Protein AF-A0A833JSU8-F1 (afdb_monomer)

Mean predicted aligned error: 5.04 Å

Solvent-accessible surface area (backbone atoms only — not comparable to full-atom values): 4901 Å² total; per-residue (Å²): 134,86,88,85,82,90,78,88,47,68,50,75,49,58,59,94,91,50,92,60,92,81,42,65,77,29,36,38,41,30,61,46,67,92,87,82,61,71,27,39,38,41,35,34,60,98,74,52,70,50,81,41,48,77,84,54,40,69,61,53,50,53,52,50,56,51,53,60,70,66,53,75,78,79,84,122

Nearest PDB structures (foldseek):
  8v48-assembly1_B  TM=5.747E-01  e=2.300E+00  Escherichia coli B185
  8v49-assembly1_D  TM=6.024E-01  e=4.464E+00  Escherichia coli B185
  1bo0-assembly1_A  TM=4.121E-01  e=1.919E+00  Homo sapiens
  8ux9-assembly1_C  TM=5.781E-01  e=5.349E+00  Escherichia coli B185
  8v47-assembly1_H  TM=5.309E-01  e=6.807E+00  Escherichia coli B185

Organism: Marinobacter nauticus (NCBI:txid2743)

Secondary structure (DSSP, 8-state):
-PPP-----EEEE--TT---TT-TTPEEEEEE-SSS--EEEEEETTTEEEEE-TTTHHHHHHHHHHHHHHSPP---

Foldseek 3Di:
DDDDDDDDFKDKDADPVDPDPPDQRIWMWGWDDPPPDTWIWIDGPPPDIDTGHPVCVVVVVVVVVVVVVVDDDPPD

Structure (mmCIF, N/CA/C/O backbone):
data_AF-A0A833JSU8-F1
#
_entry.id   AF-A0A833JSU8-F1
#
loop_
_atom_site.group_PDB
_atom_site.id
_atom_site.type_symbol
_atom_site.label_atom_id
_atom_site.label_alt_id
_atom_site.label_comp_id
_atom_site.label_asym_id
_atom_site.label_entity_id
_atom_site.label_seq_id
_atom_site.pdbx_PDB_ins_code
_atom_site.Cartn_x
_atom_site.Cartn_y
_atom_site.Cartn_z
_atom_site.occupancy
_atom_site.B_iso_or_equiv
_atom_site.auth_seq_id
_atom_site.auth_comp_id
_atom_site.auth_asym_id
_atom_site.auth_atom_id
_atom_site.pdbx_PDB_model_num
ATOM 1 N N . MET A 1 1 ? -5.710 -7.703 34.160 1.00 70.06 1 MET A N 1
ATOM 2 C CA . MET A 1 1 ? -4.813 -8.356 33.186 1.00 70.06 1 MET A CA 1
ATOM 3 C C . MET A 1 1 ? -5.149 -7.735 31.846 1.00 70.06 1 MET A C 1
ATOM 5 O O . MET A 1 1 ? -6.335 -7.613 31.571 1.00 70.06 1 MET A O 1
ATOM 9 N N . THR A 1 2 ? -4.171 -7.223 31.108 1.00 86.06 2 THR A N 1
ATOM 10 C CA . THR A 1 2 ? -4.434 -6.571 29.816 1.00 86.06 2 THR A CA 1
ATOM 11 C C . THR A 1 2 ? -4.327 -7.615 28.715 1.00 86.06 2 THR A C 1
ATOM 13 O O . THR A 1 2 ? -3.295 -8.278 28.623 1.00 86.06 2 THR A O 1
ATOM 16 N N . ASP A 1 3 ? -5.374 -7.758 27.905 1.00 91.81 3 ASP A N 1
ATOM 17 C CA . ASP A 1 3 ? -5.363 -8.612 26.717 1.00 91.81 3 ASP A CA 1
ATOM 18 C C . ASP A 1 3 ? -4.693 -7.873 25.552 1.00 91.81 3 ASP A C 1
ATOM 20 O O . ASP A 1 3 ? -5.023 -6.724 25.255 1.00 91.81 3 ASP A O 1
ATOM 24 N N . TYR A 1 4 ? -3.744 -8.532 24.888 1.00 93.75 4 TYR A N 1
ATOM 25 C CA . TYR A 1 4 ? -3.025 -7.987 23.735 1.00 93.75 4 TYR A CA 1
ATOM 26 C C . TYR A 1 4 ? -3.549 -8.606 22.436 1.00 93.75 4 TYR A C 1
ATOM 28 O O . TYR A 1 4 ? -3.806 -9.808 22.372 1.00 93.75 4 TYR A O 1
ATOM 36 N N . LYS A 1 5 ? -3.662 -7.798 21.374 1.00 95.75 5 LYS A N 1
ATOM 37 C CA . LYS A 1 5 ? -4.042 -8.245 20.026 1.00 95.75 5 LYS A CA 1
ATOM 38 C C . LYS A 1 5 ? -2.877 -8.056 19.059 1.00 95.75 5 LYS A C 1
ATOM 40 O O . LYS A 1 5 ? -2.285 -6.984 19.004 1.00 95.75 5 LYS A O 1
ATOM 45 N N . ILE A 1 6 ? -2.603 -9.082 18.256 1.00 95.81 6 ILE A N 1
ATOM 46 C CA . ILE A 1 6 ? -1.673 -9.005 17.125 1.00 95.81 6 ILE A CA 1
ATOM 47 C C . ILE A 1 6 ? -2.463 -8.598 15.877 1.00 95.81 6 ILE A C 1
ATOM 49 O O . ILE A 1 6 ? -3.541 -9.136 15.612 1.00 95.81 6 ILE A O 1
ATOM 53 N N . ARG A 1 7 ? -1.935 -7.641 15.111 1.00 96.94 7 ARG A N 1
ATOM 54 C CA . ARG A 1 7 ? -2.509 -7.177 13.845 1.00 96.94 7 ARG A CA 1
ATOM 55 C C . ARG A 1 7 ? -1.392 -6.935 12.839 1.00 96.94 7 ARG A C 1
ATOM 57 O O . ARG A 1 7 ? -0.430 -6.240 13.146 1.00 96.94 7 ARG A O 1
ATOM 64 N N . THR A 1 8 ? -1.558 -7.460 11.632 1.00 97.69 8 THR A N 1
ATOM 65 C CA . THR A 1 8 ? -0.719 -7.087 10.493 1.00 97.69 8 THR A CA 1
ATOM 66 C C . THR A 1 8 ? -1.137 -5.711 9.994 1.00 97.69 8 THR A C 1
ATOM 68 O O . THR A 1 8 ? -2.305 -5.500 9.668 1.00 97.69 8 THR A O 1
ATOM 71 N N . THR A 1 9 ? -0.186 -4.7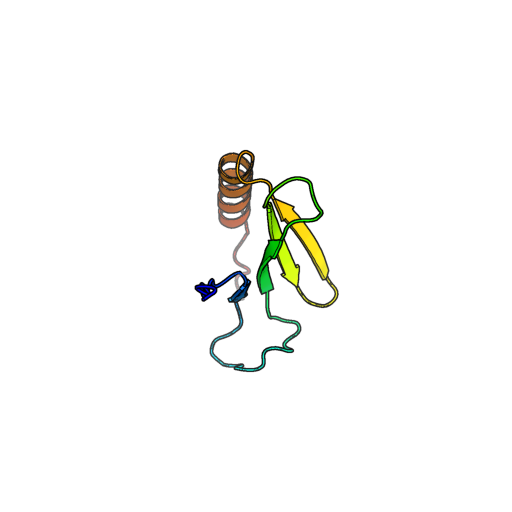87 9.928 1.00 97.06 9 THR A N 1
ATOM 72 C CA . THR A 1 9 ? -0.394 -3.426 9.415 1.00 97.06 9 THR A CA 1
ATOM 73 C C . THR A 1 9 ? 0.433 -3.138 8.170 1.00 97.06 9 THR A C 1
ATOM 75 O O . THR A 1 9 ? 0.294 -2.064 7.610 1.00 97.06 9 THR A O 1
ATOM 78 N N . ARG A 1 10 ? 1.284 -4.065 7.715 1.00 95.88 10 ARG A N 1
ATOM 79 C CA . ARG A 1 10 ? 2.175 -3.869 6.566 1.00 95.88 10 ARG A CA 1
ATOM 80 C C . ARG A 1 10 ? 2.320 -5.154 5.759 1.00 95.88 10 ARG A C 1
ATOM 82 O O . ARG A 1 10 ? 2.498 -6.226 6.334 1.00 95.88 10 ARG A O 1
ATOM 89 N N . ILE A 1 11 ? 2.282 -5.022 4.439 1.00 95.44 11 ILE A N 1
ATOM 90 C CA . ILE A 1 11 ? 2.561 -6.064 3.449 1.00 95.44 11 ILE A CA 1
ATOM 91 C C . ILE A 1 11 ? 3.610 -5.509 2.476 1.00 95.44 11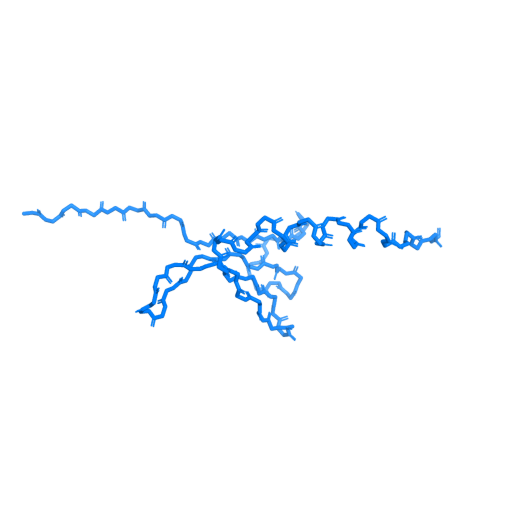 ILE A C 1
ATOM 93 O O . ILE A 1 11 ? 3.656 -4.306 2.224 1.00 95.44 11 ILE A O 1
ATOM 97 N N . MET A 1 12 ? 4.477 -6.374 1.955 1.00 92.75 12 MET A N 1
ATOM 98 C CA . MET A 1 12 ? 5.491 -6.019 0.964 1.00 92.75 12 MET A CA 1
ATOM 99 C C . MET A 1 12 ? 5.264 -6.809 -0.323 1.00 92.75 12 MET A C 1
ATOM 101 O O . MET A 1 12 ? 4.993 -8.006 -0.275 1.00 92.75 12 MET A O 1
ATOM 105 N N . VAL A 1 13 ? 5.397 -6.133 -1.459 1.00 93.19 13 VAL A N 1
ATOM 106 C CA . VAL A 1 13 ? 5.422 -6.726 -2.796 1.00 93.19 13 VAL A CA 1
ATOM 107 C C . VAL A 1 13 ? 6.835 -6.556 -3.340 1.00 93.19 13 VAL A C 1
ATOM 109 O O . VAL A 1 13 ? 7.315 -5.431 -3.455 1.00 93.19 13 VAL A O 1
ATOM 112 N N . HIS A 1 14 ? 7.504 -7.660 -3.654 1.00 90.88 14 HIS A N 1
ATOM 113 C CA . HIS A 1 14 ? 8.872 -7.678 -4.171 1.00 90.88 14 HIS A CA 1
ATOM 114 C C . HIS A 1 14 ? 9.041 -8.823 -5.186 1.00 90.88 14 HIS A C 1
ATOM 116 O O . HIS A 1 14 ? 8.207 -9.736 -5.221 1.00 90.88 14 HIS A O 1
ATOM 122 N N . PRO A 1 15 ? 10.081 -8.791 -6.039 1.00 89.94 15 PRO A N 1
ATOM 123 C CA . PRO A 1 15 ? 10.372 -9.897 -6.943 1.00 89.94 15 PRO A CA 1
ATOM 124 C C . PRO A 1 15 ? 10.590 -11.206 -6.177 1.00 89.94 15 PRO A C 1
ATOM 126 O O . PRO A 1 15 ? 11.359 -11.246 -5.223 1.00 89.94 15 PRO A O 1
ATOM 129 N N . ALA A 1 16 ? 9.993 -12.303 -6.647 1.00 89.56 16 ALA A N 1
ATOM 130 C CA . ALA A 1 16 ? 10.131 -13.622 -6.014 1.00 89.56 16 ALA A CA 1
ATOM 131 C C . ALA A 1 16 ? 11.567 -14.188 -6.038 1.00 89.56 16 ALA A C 1
ATOM 133 O O . ALA A 1 16 ? 11.845 -15.201 -5.408 1.00 89.56 16 ALA A O 1
ATOM 134 N N . THR A 1 17 ? 12.469 -13.572 -6.806 1.00 88.44 17 THR A N 1
ATOM 135 C CA . THR A 1 17 ? 13.892 -13.930 -6.886 1.00 88.44 17 THR A CA 1
ATOM 136 C C . THR A 1 17 ? 14.761 -13.194 -5.866 1.00 88.44 17 THR A C 1
ATOM 138 O O . THR A 1 17 ? 15.960 -13.453 -5.811 1.00 88.44 17 THR A O 1
ATOM 141 N N . ASP A 1 18 ? 14.197 -12.245 -5.120 1.00 80.12 18 ASP A N 1
ATOM 142 C CA . ASP A 1 18 ? 14.910 -11.395 -4.168 1.00 80.12 18 ASP A CA 1
ATOM 143 C C . ASP A 1 18 ? 14.130 -11.325 -2.854 1.00 80.12 18 ASP A C 1
ATOM 145 O O . ASP A 1 18 ? 13.130 -10.627 -2.785 1.00 80.12 18 ASP A O 1
ATOM 149 N N . ASP A 1 19 ? 14.581 -12.023 -1.811 1.00 78.88 19 ASP A N 1
ATOM 150 C CA . ASP A 1 19 ? 13.902 -12.071 -0.506 1.00 78.88 19 ASP A CA 1
ATOM 151 C C . ASP A 1 19 ? 14.292 -10.913 0.437 1.00 78.88 19 ASP A C 1
ATOM 153 O O . ASP A 1 19 ? 13.946 -10.923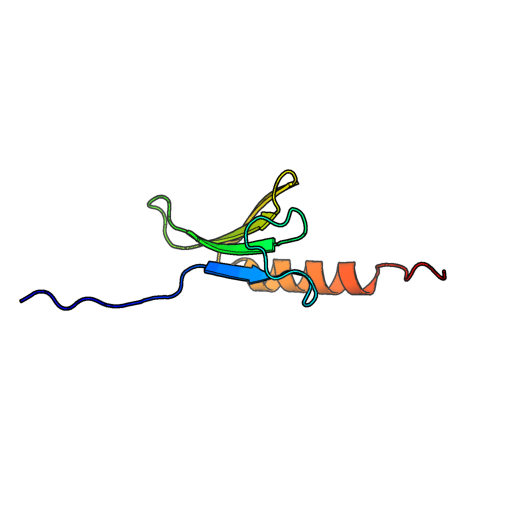 1.624 1.00 78.88 19 ASP A O 1
ATOM 157 N N . THR A 1 20 ? 15.047 -9.912 -0.036 1.00 82.44 20 THR A N 1
ATOM 158 C CA . THR A 1 20 ? 15.479 -8.809 0.829 1.00 82.44 20 THR A CA 1
ATOM 159 C C . THR A 1 20 ? 14.374 -7.782 1.061 1.00 82.44 20 THR A C 1
ATOM 161 O O . THR A 1 20 ? 13.830 -7.168 0.145 1.00 82.44 20 THR A O 1
ATOM 164 N N . ILE A 1 21 ? 14.107 -7.490 2.334 1.00 80.75 21 ILE A N 1
ATOM 165 C CA . ILE A 1 21 ? 13.163 -6.436 2.735 1.00 80.75 21 ILE A CA 1
ATOM 166 C C . ILE A 1 21 ? 13.677 -5.015 2.445 1.00 80.75 21 ILE A C 1
ATOM 168 O O . ILE A 1 21 ? 12.947 -4.045 2.633 1.00 80.75 21 ILE A O 1
ATOM 172 N N . LEU A 1 22 ? 14.944 -4.881 2.040 1.00 77.25 22 LEU A N 1
ATOM 173 C CA . LEU A 1 22 ? 15.603 -3.605 1.742 1.00 77.25 22 LEU A CA 1
ATOM 174 C C . LEU A 1 22 ? 15.734 -3.349 0.232 1.00 77.25 22 LEU A C 1
ATOM 176 O O . LEU A 1 22 ? 16.514 -2.492 -0.175 1.00 77.25 22 LEU A O 1
ATOM 180 N N . SER A 1 23 ? 15.011 -4.102 -0.601 1.00 81.12 23 SER A N 1
ATOM 181 C CA . SER A 1 23 ? 15.084 -3.962 -2.056 1.00 81.12 23 SER A CA 1
ATOM 182 C C . SER A 1 23 ? 14.510 -2.616 -2.497 1.00 81.12 23 SER A C 1
ATOM 184 O O . SER A 1 23 ? 13.421 -2.227 -2.074 1.00 81.12 23 SER A O 1
ATOM 186 N N . GLU A 1 24 ? 15.195 -1.915 -3.400 1.00 81.44 24 GLU A N 1
ATOM 187 C CA . GLU A 1 24 ? 14.641 -0.706 -4.032 1.00 81.44 24 GLU A CA 1
ATOM 188 C C . GLU A 1 24 ? 13.432 -1.029 -4.922 1.00 81.44 24 GLU A C 1
ATOM 190 O O . GLU A 1 24 ? 12.576 -0.180 -5.152 1.00 81.44 24 GLU A O 1
ATOM 195 N N . MET A 1 25 ? 13.319 -2.285 -5.362 1.00 83.75 25 MET A N 1
ATOM 196 C CA . MET A 1 25 ? 12.189 -2.787 -6.143 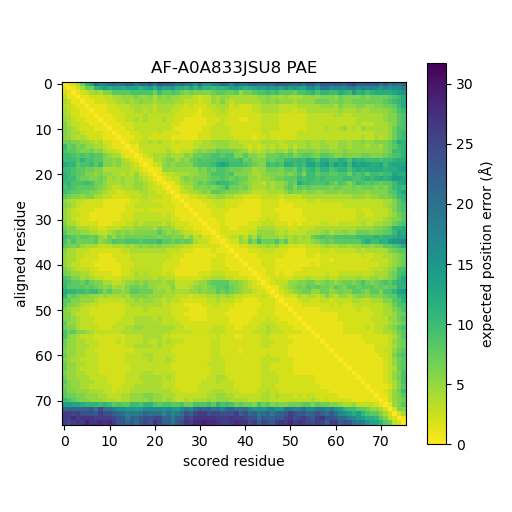1.00 83.75 25 MET A CA 1
ATOM 197 C C . MET A 1 25 ? 10.979 -3.156 -5.270 1.00 83.75 25 MET A C 1
ATOM 199 O O . MET A 1 25 ? 9.916 -3.474 -5.805 1.00 83.75 25 MET A O 1
ATOM 203 N N . ALA A 1 26 ? 11.112 -3.134 -3.939 1.00 88.75 26 ALA A N 1
ATOM 204 C CA . ALA A 1 26 ? 10.035 -3.509 -3.034 1.00 88.75 26 ALA A CA 1
ATOM 205 C C . ALA A 1 26 ? 9.036 -2.362 -2.841 1.00 88.75 26 ALA A C 1
ATOM 207 O O . ALA A 1 26 ? 9.396 -1.263 -2.421 1.00 88.75 26 ALA A O 1
ATOM 208 N N . THR A 1 27 ? 7.755 -2.649 -3.076 1.00 93.12 27 THR A N 1
ATOM 209 C CA . THR A 1 27 ? 6.647 -1.770 -2.685 1.00 93.12 27 THR A CA 1
ATOM 210 C C . THR A 1 27 ? 6.114 -2.204 -1.333 1.00 93.12 27 THR A C 1
ATOM 212 O O . THR A 1 27 ? 5.736 -3.356 -1.131 1.00 93.12 27 THR A O 1
ATOM 215 N N . THR A 1 28 ? 6.056 -1.272 -0.398 1.00 94.56 28 THR A N 1
ATOM 216 C CA . THR A 1 28 ? 5.415 -1.449 0.897 1.00 94.56 28 THR A CA 1
ATOM 217 C C . THR A 1 28 ? 4.004 -0.889 0.856 1.00 94.56 28 THR A C 1
ATOM 219 O O . THR A 1 28 ? 3.817 0.257 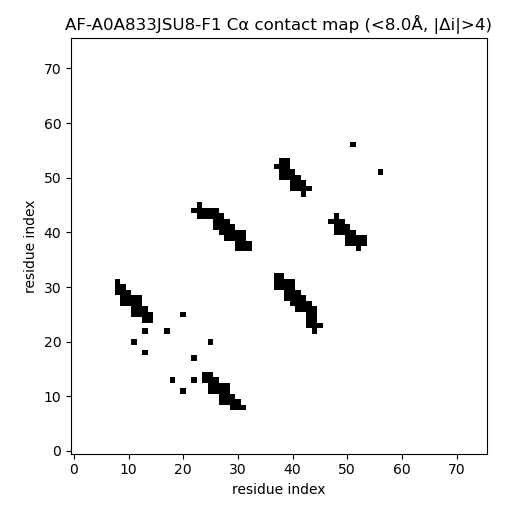0.470 1.00 94.56 28 THR A O 1
ATOM 222 N N . VAL A 1 29 ? 3.031 -1.676 1.313 1.00 97.00 29 VAL A N 1
ATOM 223 C CA . VAL A 1 29 ? 1.647 -1.245 1.530 1.00 97.00 29 VAL A CA 1
ATOM 224 C C . VAL A 1 29 ? 1.329 -1.391 3.015 1.00 97.00 29 VAL A C 1
ATOM 226 O O . VAL A 1 29 ? 1.416 -2.495 3.556 1.00 97.00 29 VAL A O 1
ATOM 229 N N . SER A 1 30 ? 0.985 -0.299 3.691 1.00 97.62 30 SER A N 1
ATOM 230 C CA . SER A 1 30 ? 0.721 -0.284 5.133 1.00 97.62 30 SER A CA 1
ATOM 231 C C . SER A 1 30 ? -0.545 0.472 5.518 1.00 97.62 30 SER A C 1
ATOM 233 O O . SER A 1 30 ? -1.022 1.315 4.772 1.00 97.62 30 SER A O 1
ATOM 235 N N . ILE A 1 31 ? -1.077 0.156 6.697 1.00 98.12 31 ILE A N 1
ATOM 236 C CA . ILE A 1 31 ? -2.108 0.919 7.401 1.00 98.12 31 ILE A CA 1
ATOM 237 C C . ILE A 1 31 ? -1.389 1.882 8.344 1.00 98.12 31 ILE A C 1
ATOM 239 O O . ILE A 1 31 ? -0.581 1.424 9.156 1.00 98.12 31 ILE A O 1
ATOM 243 N N . ASP A 1 32 ? -1.685 3.172 8.231 1.00 97.44 32 ASP A N 1
ATOM 244 C CA . ASP A 1 32 ? -1.098 4.240 9.046 1.00 97.44 32 ASP A CA 1
ATOM 245 C C . ASP A 1 32 ? -2.196 5.133 9.655 1.00 97.44 32 ASP A C 1
ATOM 247 O O . ASP A 1 32 ? -3.325 5.138 9.161 1.00 97.44 32 ASP A O 1
ATOM 251 N N . ASP A 1 33 ? -1.885 5.847 10.741 1.00 96.06 33 ASP A N 1
ATOM 252 C CA . ASP A 1 33 ? -2.806 6.766 11.435 1.00 96.06 33 ASP A CA 1
ATOM 253 C C . ASP A 1 33 ? -2.023 7.892 12.130 1.00 96.06 33 ASP A C 1
ATOM 255 O O . ASP A 1 33 ? -1.275 7.664 13.083 1.00 96.06 33 ASP A O 1
ATOM 259 N N . GLU A 1 34 ? -2.229 9.128 11.675 1.00 92.75 34 GLU A N 1
ATOM 260 C CA . GLU A 1 34 ? -1.598 10.335 12.232 1.00 92.75 34 GLU A CA 1
ATOM 261 C C . GLU A 1 34 ? -2.533 11.120 13.178 1.00 92.75 34 GLU A C 1
ATOM 263 O O . GLU A 1 34 ? -2.344 12.313 13.419 1.00 92.75 34 GLU A O 1
ATOM 268 N N . GLY A 1 35 ? -3.554 10.462 13.740 1.00 87.94 35 GLY A N 1
ATOM 269 C CA . GLY A 1 35 ? -4.527 11.047 14.672 1.00 87.94 35 GLY A CA 1
ATOM 270 C C . GLY A 1 35 ? -5.842 11.491 14.022 1.00 87.94 35 GLY A C 1
ATOM 271 O O . GLY A 1 35 ? -6.621 12.212 14.648 1.00 87.94 35 GLY A O 1
ATOM 272 N N . GLY A 1 36 ? -6.086 11.069 12.779 1.00 89.50 36 GLY A N 1
ATOM 273 C CA . GLY A 1 36 ? -7.267 11.405 11.975 1.00 89.50 36 GLY A CA 1
ATOM 274 C C . GLY A 1 36 ? -8.073 10.192 11.502 1.00 89.50 36 GLY A C 1
ATOM 275 O O . GLY A 1 36 ? -9.094 10.375 10.841 1.00 89.50 36 GLY A O 1
ATOM 276 N N . GLY A 1 37 ? -7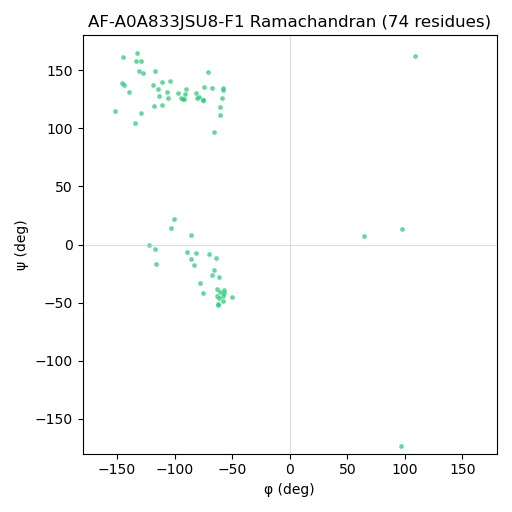.642 8.977 11.853 1.00 94.44 37 GLY A N 1
ATOM 277 C CA . GLY A 1 37 ? -8.197 7.724 11.352 1.00 94.44 37 GLY A CA 1
ATOM 278 C C . GLY A 1 37 ? -7.243 7.012 10.394 1.00 94.44 37 GLY A C 1
ATOM 279 O O . GLY A 1 37 ? -6.302 7.600 9.865 1.00 94.44 37 GLY A O 1
ATOM 280 N N . GLU A 1 38 ? -7.499 5.720 10.189 1.00 97.62 38 GLU A N 1
ATOM 281 C CA . GLU A 1 38 ? -6.623 4.855 9.401 1.00 97.62 38 GLU A CA 1
ATOM 282 C C . GLU A 1 38 ? -6.737 5.105 7.894 1.00 97.62 38 GLU A C 1
ATOM 284 O O . GLU A 1 38 ? -7.835 5.137 7.332 1.00 97.62 38 GLU A O 1
ATOM 289 N N . TYR A 1 39 ? -5.586 5.160 7.229 1.00 97.75 39 TYR A N 1
ATOM 290 C CA . TYR A 1 39 ? -5.467 5.205 5.774 1.00 97.75 39 TYR A CA 1
ATOM 291 C C . TYR A 1 39 ? -4.423 4.199 5.279 1.00 97.75 39 TYR A C 1
ATOM 293 O O . TYR A 1 39 ? -3.624 3.657 6.047 1.00 97.75 39 TYR A O 1
ATOM 301 N N . VAL A 1 40 ? -4.440 3.916 3.976 1.00 98.12 40 VAL A N 1
ATOM 302 C CA . VAL A 1 40 ? -3.429 3.075 3.331 1.00 98.12 40 VAL A CA 1
ATOM 303 C C . VAL A 1 40 ? -2.292 3.954 2.819 1.00 98.12 40 VAL A C 1
ATOM 305 O O . VAL A 1 40 ? -2.526 4.909 2.088 1.00 98.12 40 VAL A O 1
ATOM 308 N N . LYS A 1 41 ? -1.052 3.606 3.156 1.00 97.69 41 LYS A N 1
ATOM 309 C CA . LYS A 1 41 ? 0.167 4.172 2.572 1.00 97.69 41 LYS A CA 1
ATOM 310 C C . LYS A 1 41 ? 0.789 3.145 1.628 1.00 97.69 41 LYS A C 1
ATOM 312 O O . LYS A 1 41 ? 1.053 2.020 2.049 1.00 97.69 41 LYS A O 1
ATOM 317 N N . ALA A 1 42 ? 1.052 3.524 0.380 1.00 96.75 42 ALA A N 1
ATOM 318 C CA . ALA A 1 42 ? 1.869 2.735 -0.545 1.00 96.75 42 ALA A CA 1
ATOM 319 C C . ALA A 1 42 ? 3.163 3.492 -0.867 1.00 96.75 42 ALA A C 1
ATOM 321 O O . ALA A 1 42 ? 3.111 4.664 -1.228 1.00 96.75 42 ALA A O 1
ATOM 322 N N . GLU A 1 43 ? 4.316 2.843 -0.707 1.00 94.62 43 GLU A N 1
ATOM 323 C CA . GLU A 1 43 ? 5.638 3.476 -0.780 1.00 94.62 43 GLU A CA 1
ATOM 324 C C . GLU A 1 43 ? 6.676 2.528 -1.384 1.00 94.62 43 GLU A C 1
ATOM 326 O O . GLU A 1 43 ? 6.728 1.345 -1.042 1.00 94.62 43 GLU A O 1
ATOM 331 N N . GLN A 1 44 ? 7.537 3.066 -2.242 1.00 90.06 44 GLN A N 1
ATOM 332 C CA . GLN A 1 44 ? 8.763 2.415 -2.695 1.00 90.06 44 GLN A CA 1
ATOM 333 C C . GLN A 1 44 ? 9.969 3.247 -2.246 1.00 90.06 44 GLN A C 1
ATOM 335 O O . GLN A 1 44 ? 9.902 4.476 -2.116 1.00 90.06 44 GLN A O 1
ATOM 340 N N . THR A 1 45 ? 11.090 2.571 -1.990 1.00 82.81 45 THR A N 1
ATOM 341 C CA . THR A 1 45 ? 12.336 3.239 -1.603 1.00 82.81 45 THR A CA 1
ATOM 342 C C . THR A 1 45 ? 12.741 4.235 -2.696 1.00 82.81 45 THR A C 1
ATOM 344 O O . THR A 1 45 ? 12.715 3.915 -3.882 1.00 82.81 45 THR A O 1
ATOM 347 N N . ASN A 1 46 ? 13.102 5.460 -2.304 1.00 82.88 46 ASN A N 1
ATOM 348 C CA . ASN A 1 46 ? 13.557 6.538 -3.198 1.00 82.88 46 ASN A CA 1
ATOM 349 C C . ASN A 1 46 ? 12.532 7.070 -4.226 1.00 82.88 46 ASN A C 1
ATOM 351 O O . ASN A 1 46 ? 12.893 7.899 -5.059 1.00 82.88 46 ASN A O 1
ATOM 355 N N . THR A 1 47 ? 11.263 6.658 -4.167 1.00 86.44 47 THR A N 1
ATOM 356 C CA . THR A 1 47 ? 10.208 7.077 -5.122 1.00 86.44 47 THR A CA 1
ATOM 357 C C . THR A 1 47 ? 9.077 7.873 -4.470 1.00 86.44 47 THR A C 1
ATOM 359 O O . THR A 1 47 ? 8.361 8.598 -5.158 1.00 86.44 47 THR A O 1
ATOM 362 N N . GLY A 1 48 ? 8.962 7.806 -3.142 1.00 90.44 48 GLY A N 1
ATOM 363 C CA . GLY A 1 48 ? 7.941 8.507 -2.365 1.00 90.44 48 GLY A CA 1
ATOM 364 C C . GLY A 1 48 ? 6.740 7.622 -2.038 1.00 90.44 48 GLY A C 1
ATOM 365 O O . GLY A 1 48 ? 6.749 6.414 -2.284 1.00 90.44 48 GLY A O 1
ATOM 366 N N . ALA A 1 49 ? 5.714 8.236 -1.448 1.00 94.81 49 ALA A N 1
ATOM 367 C CA . ALA A 1 49 ? 4.527 7.542 -0.975 1.00 94.81 49 ALA A CA 1
ATOM 368 C C . ALA A 1 49 ? 3.238 8.218 -1.441 1.00 94.81 49 ALA A C 1
ATOM 370 O O . ALA A 1 49 ? 3.174 9.443 -1.559 1.00 94.81 49 ALA A O 1
ATOM 371 N N . ILE A 1 50 ? 2.202 7.407 -1.636 1.00 96.19 50 ILE A N 1
ATOM 372 C CA . ILE A 1 50 ? 0.822 7.863 -1.795 1.00 96.19 50 ILE A CA 1
ATOM 373 C C . ILE A 1 50 ? 0.012 7.449 -0.569 1.00 96.19 50 ILE A C 1
ATOM 375 O O . ILE A 1 50 ? 0.190 6.346 -0.045 1.00 96.19 50 ILE A O 1
ATOM 379 N N . LEU A 1 51 ? -0.859 8.347 -0.115 1.00 97.12 51 LEU A N 1
ATOM 380 C CA . LEU A 1 51 ? -1.800 8.106 0.975 1.00 97.12 51 LEU A CA 1
ATOM 381 C C . LEU A 1 51 ? -3.192 7.960 0.366 1.00 97.12 51 LEU A C 1
ATOM 383 O O . LEU A 1 51 ? -3.578 8.767 -0.475 1.00 97.12 51 LEU A O 1
ATOM 387 N N . ILE A 1 52 ? -3.907 6.913 0.753 1.00 97.75 52 ILE A N 1
ATOM 388 C CA . ILE A 1 52 ? -5.191 6.524 0.180 1.00 97.75 52 ILE A CA 1
ATOM 389 C C . ILE A 1 52 ? -6.172 6.332 1.327 1.00 97.75 52 ILE A C 1
ATOM 391 O O . ILE A 1 52 ? -6.040 5.391 2.119 1.00 97.75 52 ILE A O 1
ATOM 395 N N . ASN A 1 53 ? -7.181 7.189 1.403 1.00 97.75 53 ASN A N 1
ATOM 396 C CA . ASN A 1 53 ? -8.284 6.980 2.322 1.00 97.75 53 ASN A CA 1
ATOM 397 C C . ASN A 1 53 ? -9.164 5.800 1.853 1.00 97.75 53 ASN A C 1
ATOM 399 O O . ASN A 1 53 ? -9.289 5.528 0.651 1.00 97.75 53 ASN A O 1
ATOM 403 N N . PRO A 1 54 ? -9.793 5.054 2.779 1.00 96.75 54 PRO A N 1
ATOM 404 C CA . PRO A 1 54 ? -10.619 3.904 2.408 1.00 96.75 54 PRO A CA 1
ATOM 405 C C . PRO A 1 54 ? -11.829 4.239 1.519 1.00 96.75 54 PRO A C 1
ATOM 407 O O . PRO A 1 54 ? -12.287 3.380 0.765 1.00 96.75 54 PRO A O 1
ATOM 410 N N . ASP A 1 55 ? -12.363 5.457 1.609 1.00 97.06 55 ASP A N 1
ATOM 411 C CA . ASP A 1 55 ? -13.536 5.925 0.863 1.00 97.06 55 ASP A CA 1
ATOM 412 C C . ASP A 1 55 ? -13.222 6.286 -0.597 1.00 97.06 55 ASP A C 1
ATOM 414 O O . ASP A 1 55 ? -14.047 6.044 -1.478 1.00 97.06 55 ASP A O 1
ATOM 418 N N . GLU A 1 56 ? -12.018 6.788 -0.877 1.00 96.69 56 GLU A N 1
ATOM 419 C CA . GLU A 1 56 ? -11.547 7.075 -2.239 1.00 96.69 56 GLU A CA 1
ATOM 420 C C . GLU A 1 56 ? -10.980 5.844 -2.966 1.00 96.69 56 GLU A C 1
ATOM 422 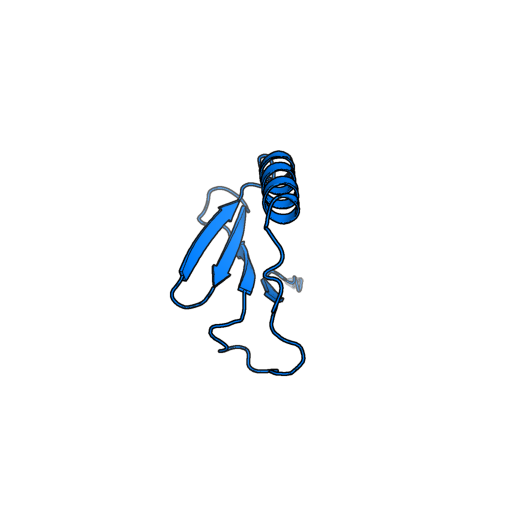O O . GLU A 1 56 ? -10.903 5.828 -4.200 1.00 96.69 56 GLU A O 1
ATOM 427 N N . TRP A 1 57 ? -10.630 4.781 -2.229 1.00 96.88 57 TRP A N 1
ATOM 428 C CA . TRP A 1 57 ? -10.004 3.581 -2.790 1.00 96.88 57 TRP A CA 1
ATOM 429 C C . TRP A 1 57 ? -10.728 2.989 -4.013 1.00 96.88 57 TRP A C 1
ATOM 431 O O . TRP A 1 57 ? -10.045 2.681 -4.992 1.00 96.88 57 TRP A O 1
ATOM 441 N N . PRO A 1 58 ? -12.070 2.840 -4.044 1.00 98.25 58 PRO A N 1
ATOM 442 C CA . PRO A 1 58 ? -12.746 2.283 -5.213 1.00 98.25 58 PRO A CA 1
ATOM 443 C C . PRO A 1 58 ? -12.464 3.057 -6.509 1.00 98.25 58 PRO A C 1
ATOM 445 O O . PRO A 1 58 ? -12.256 2.425 -7.544 1.00 98.25 58 PRO A O 1
ATOM 448 N N . ALA A 1 59 ? -12.409 4.392 -6.437 1.00 98.38 59 ALA A N 1
ATOM 449 C CA . ALA A 1 59 ? -12.153 5.260 -7.585 1.00 98.38 59 ALA A CA 1
ATOM 450 C C . ALA A 1 59 ? -10.673 5.244 -7.994 1.00 98.38 59 ALA A C 1
ATOM 452 O O . ALA A 1 59 ? -10.359 5.147 -9.180 1.00 98.38 59 ALA A O 1
ATOM 453 N N . ILE A 1 60 ? -9.759 5.279 -7.017 1.00 98.06 60 ILE A N 1
ATOM 454 C CA . ILE A 1 60 ? -8.315 5.176 -7.273 1.00 98.06 60 ILE A CA 1
ATOM 455 C C . ILE A 1 60 ? -7.979 3.835 -7.926 1.00 98.06 60 ILE A C 1
ATOM 457 O O . ILE A 1 60 ? -7.272 3.803 -8.930 1.00 98.06 60 ILE A O 1
ATOM 461 N N . ARG A 1 61 ? -8.520 2.732 -7.400 1.00 98.00 61 ARG A N 1
ATOM 462 C CA . ARG A 1 61 ? -8.321 1.393 -7.961 1.00 98.00 61 ARG A CA 1
ATOM 463 C C . ARG A 1 61 ? -8.795 1.316 -9.408 1.00 98.00 61 ARG A C 1
ATOM 465 O O . ARG A 1 61 ? -8.045 0.847 -10.251 1.00 98.00 61 ARG A O 1
ATOM 472 N N . GLU A 1 62 ? -10.005 1.797 -9.702 1.00 98.50 62 GLU A N 1
ATOM 473 C CA . GLU A 1 62 ? -10.538 1.804 -11.072 1.00 98.50 62 GLU A CA 1
ATOM 474 C C . GLU A 1 62 ? -9.628 2.587 -12.028 1.00 98.50 62 GLU A C 1
ATOM 476 O O . GLU A 1 62 ? -9.324 2.117 -13.126 1.00 98.50 62 GLU A O 1
ATOM 481 N N . ALA A 1 63 ? -9.154 3.761 -11.602 1.00 98.38 63 ALA A N 1
ATOM 482 C CA . ALA A 1 63 ? -8.237 4.568 -12.396 1.00 98.38 63 ALA A CA 1
ATOM 483 C C . ALA A 1 63 ? -6.901 3.847 -12.638 1.00 98.38 63 ALA A C 1
ATOM 485 O O . ALA A 1 63 ? -6.417 3.836 -13.770 1.00 98.38 63 ALA A O 1
ATOM 486 N N . ILE A 1 64 ? -6.326 3.214 -11.609 1.00 97.25 64 ILE A N 1
ATOM 487 C CA . ILE A 1 64 ? -5.086 2.434 -11.723 1.00 97.25 64 ILE A CA 1
ATOM 488 C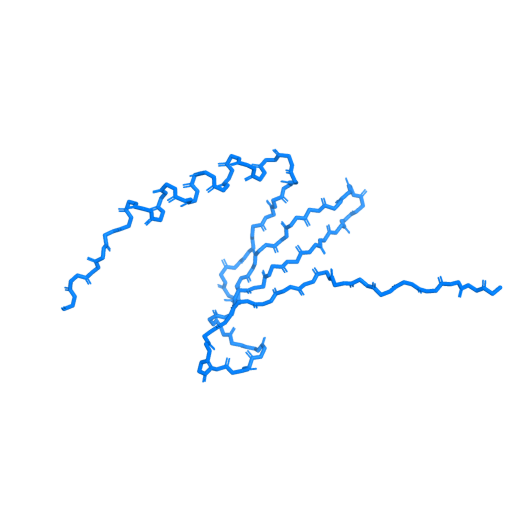 C . ILE A 1 64 ? -5.281 1.260 -12.682 1.00 97.25 64 ILE A C 1
ATOM 490 O O . ILE A 1 64 ? -4.512 1.132 -13.632 1.00 97.25 64 ILE A O 1
ATOM 494 N N . ASP A 1 65 ? -6.320 0.446 -12.487 1.00 98.19 65 ASP A N 1
ATOM 495 C CA . ASP A 1 65 ? -6.607 -0.720 -13.330 1.00 98.19 65 ASP A CA 1
ATOM 496 C C . ASP A 1 65 ? -6.761 -0.306 -14.800 1.00 98.19 65 ASP A C 1
ATOM 498 O O . ASP A 1 65 ? -6.204 -0.940 -15.703 1.00 98.19 65 ASP A O 1
ATOM 502 N N . ARG A 1 66 ? -7.453 0.814 -15.049 1.00 98.12 66 ARG A N 1
ATOM 503 C CA . ARG A 1 66 ? -7.585 1.381 -16.390 1.00 98.12 66 ARG A CA 1
ATOM 504 C C . ARG A 1 66 ? -6.233 1.790 -16.971 1.00 98.12 66 ARG A C 1
ATOM 506 O O . ARG A 1 66 ? -5.922 1.379 -18.085 1.00 98.12 66 ARG A O 1
ATOM 513 N N . MET A 1 67 ? -5.429 2.569 -16.248 1.00 97.94 67 MET A N 1
ATOM 514 C CA . MET A 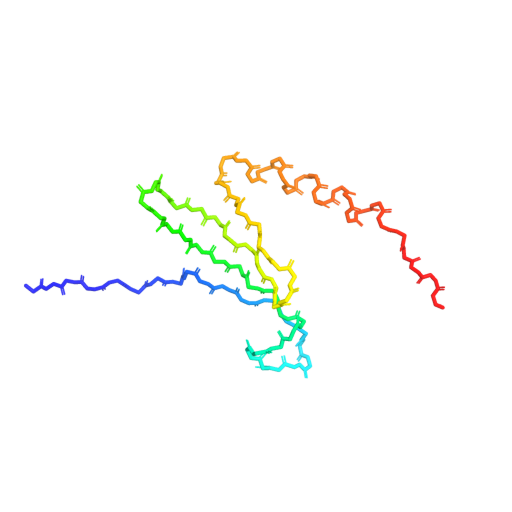1 67 ? -4.124 3.023 -16.747 1.00 97.94 67 MET A CA 1
ATOM 515 C C . MET A 1 67 ? -3.166 1.853 -16.994 1.00 97.94 67 MET A C 1
ATOM 517 O O . MET A 1 67 ? -2.482 1.840 -18.013 1.00 97.94 67 MET A O 1
ATOM 521 N N . VAL A 1 68 ? -3.179 0.829 -16.135 1.00 96.44 68 VAL A N 1
ATOM 522 C CA . VAL A 1 68 ? -2.413 -0.410 -16.336 1.00 96.44 68 VAL A CA 1
ATOM 523 C C . VAL A 1 68 ? -2.844 -1.121 -17.619 1.00 96.44 68 VAL A C 1
ATOM 525 O O . VAL A 1 68 ? -1.990 -1.592 -18.365 1.00 96.44 68 VAL A O 1
ATOM 528 N N . SER A 1 69 ? -4.146 -1.170 -17.921 1.00 96.00 69 SER A N 1
ATOM 529 C CA . SER A 1 69 ? -4.645 -1.773 -19.166 1.00 96.00 69 SER A CA 1
ATOM 530 C C . SER A 1 69 ? -4.258 -0.992 -20.430 1.00 96.00 69 SER A C 1
ATOM 532 O O . SER A 1 69 ? -4.162 -1.571 -21.511 1.00 96.00 69 SER A O 1
ATOM 534 N N . GLU A 1 70 ? -4.024 0.316 -20.298 1.00 96.12 70 GLU A N 1
ATOM 535 C CA . GLU A 1 70 ? -3.614 1.203 -21.389 1.00 96.12 70 GLU A CA 1
ATOM 536 C C . GLU A 1 70 ? -2.083 1.211 -21.597 1.00 96.12 70 GLU A C 1
ATOM 538 O O . GLU A 1 70 ? -1.603 1.685 -22.635 1.00 96.12 70 GLU A O 1
ATOM 543 N N . CYS A 1 71 ? -1.301 0.658 -20.657 1.00 95.81 71 CYS A N 1
ATOM 544 C CA . CYS A 1 71 ? 0.144 0.492 -20.805 1.00 95.81 71 CYS A CA 1
ATOM 545 C C . CYS A 1 71 ? 0.464 -0.367 -22.034 1.00 95.81 71 CYS A C 1
ATOM 547 O O . CYS A 1 71 ? -0.000 -1.497 -22.185 1.00 95.81 71 CYS A O 1
ATOM 549 N N . ARG A 1 72 ? 1.312 0.157 -22.920 1.00 92.25 72 ARG A N 1
ATOM 550 C CA . ARG A 1 72 ? 1.799 -0.599 -24.075 1.00 92.25 72 ARG A CA 1
ATOM 551 C C . ARG A 1 72 ? 2.832 -1.604 -23.584 1.00 92.25 72 ARG A C 1
ATOM 553 O O . ARG A 1 72 ? 3.820 -1.209 -22.974 1.00 92.25 72 ARG A O 1
ATOM 560 N N . SER A 1 73 ? 2.631 -2.885 -23.878 1.00 78.69 73 SER A N 1
ATOM 561 C CA . SER A 1 73 ? 3.705 -3.868 -23.768 1.00 78.69 73 SER A CA 1
ATOM 562 C C . SER A 1 73 ? 4.827 -3.448 -24.715 1.00 78.69 73 SER A C 1
ATOM 564 O O . SER A 1 73 ? 4.597 -3.361 -25.925 1.00 78.69 73 SER A O 1
ATOM 566 N N . GLU A 1 74 ? 6.020 -3.170 -24.190 1.00 69.56 74 GLU A N 1
ATOM 567 C CA . GLU A 1 74 ? 7.206 -3.077 -25.035 1.00 69.56 74 GLU A CA 1
ATOM 568 C C . GLU A 1 74 ? 7.382 -4.444 -25.709 1.00 69.56 74 GLU A C 1
ATOM 570 O O . GLU A 1 74 ? 7.623 -5.454 -25.048 1.00 69.56 74 GLU A O 1
ATOM 575 N N . GLN A 1 75 ? 7.173 -4.499 -27.028 1.00 49.47 75 GLN A N 1
ATOM 576 C CA . GLN A 1 75 ? 7.677 -5.605 -27.833 1.00 49.47 75 GLN A CA 1
ATOM 577 C C . GLN A 1 75 ? 9.202 -5.514 -27.777 1.00 49.47 75 GLN A C 1
ATOM 579 O O . GLN A 1 75 ? 9.793 -4.707 -28.493 1.00 49.47 75 GLN A O 1
ATOM 584 N N . LEU A 1 76 ? 9.804 -6.292 -26.877 1.00 45.19 76 LEU A N 1
ATOM 585 C CA . LEU A 1 76 ? 11.210 -6.679 -26.966 1.00 45.19 76 LEU A CA 1
ATOM 586 C C . LEU A 1 76 ? 11.400 -7.664 -28.122 1.00 45.19 76 LEU A C 1
ATOM 588 O O . LEU A 1 76 ? 10.537 -8.561 -28.280 1.00 45.19 76 LEU A O 1
#

Radius of gyration: 16.17 Å; Cα contacts (8 Å, |Δi|>4): 82; chains: 1; bounding box: 29×25×61 Å

Sequence (76 aa):
MTDYKIRTTRIMVHPATDDTILSEMATTVSIDDEGGGEYVKAEQTNTGAILINPDEWPAIREAIDRMVSECRSEQL

pLDDT: mean 91.06, std 9.97, range [45.19, 98.5]